Protein AF-A0A9D9JXS8-F1 (afdb_monomer)

Secondary structure (DSSP, 8-state):
--HHHHHHHTT-HHHHHHHTT--TTTTHHHHHHHHHHHIIIIIIIHHHHHHHHGGGHHHHHHHHHHHTTTTS-HHHHHHHHHHHHHHHHHHHHHT---

Radius of gyration: 14.34 Å; Cα contacts (8 Å, |Δi|>4): 80; chains: 1; bounding box: 38×25×31 Å

pLDDT: mean 89.3, std 7.88, range [63.56, 97.25]

Mean predicted aligned error: 4.49 Å

Sequence (98 aa):
MTPLLYAFGRYDPALNAYYRGLTVGLPWTTLLGLIGWEFLFRGWILFGYARQLGPEALWLQSVPFVLVHIGKPELETFFTVIGGFGFGWLEWRTKSFV

Foldseek 3Di:
DDPVCCVVVVPPPQQCVVCVPVPPPPDPVVVVVVVVVLCVLQNPQLVVCCVPPNPCSLQVSLVVQLVVCPPGDPSVSVVSSVCSNVLSVVCSVVVDSD

Solvent-accessible surface area (backbone atoms only — not comparable to full-atom values): 5460 Å² total; per-residue (Å²): 130,56,72,66,57,44,73,68,35,75,81,35,67,63,48,50,58,65,52,68,78,70,71,80,63,76,59,66,61,55,54,56,50,47,52,56,50,33,38,47,49,45,34,52,45,24,51,57,35,31,77,79,52,42,78,58,14,37,63,60,39,23,48,67,60,35,59,76,37,65,92,52,44,66,70,56,39,56,50,37,50,55,46,36,33,54,50,37,48,52,26,68,72,69,75,38,54,119

Structure (mmCIF, N/CA/C/O backbone):
data_AF-A0A9D9JXS8-F1
#
_entry.id   AF-A0A9D9JXS8-F1
#
loop_
_atom_site.group_PDB
_atom_site.id
_atom_site.type_symbol
_atom_site.label_atom_id
_atom_site.label_alt_id
_atom_site.label_comp_id
_atom_site.label_asym_id
_atom_site.label_entity_id
_atom_site.label_seq_id
_atom_site.pdbx_PDB_ins_code
_atom_site.Cartn_x
_atom_site.Cartn_y
_atom_site.Cartn_z
_atom_site.occupancy
_atom_site.B_iso_or_equiv
_atom_site.auth_seq_id
_atom_site.auth_comp_id
_atom_site.auth_asym_id
_atom_site.auth_atom_id
_atom_site.pdbx_PDB_model_num
ATOM 1 N N . MET A 1 1 ? 11.360 -3.760 -0.923 1.00 64.75 1 MET A N 1
ATOM 2 C CA . MET A 1 1 ? 10.594 -4.895 -1.486 1.00 64.75 1 MET A CA 1
ATOM 3 C C . MET A 1 1 ? 10.130 -5.795 -0.354 1.00 64.75 1 MET A C 1
ATOM 5 O O . MET A 1 1 ? 10.903 -6.001 0.573 1.00 64.75 1 MET A O 1
ATOM 9 N N . THR A 1 2 ? 8.897 -6.303 -0.403 1.00 77.19 2 THR A N 1
ATOM 10 C CA . THR A 1 2 ? 8.391 -7.266 0.593 1.00 77.19 2 THR A CA 1
ATOM 11 C C . THR A 1 2 ? 9.077 -8.634 0.431 1.00 77.19 2 THR A C 1
ATOM 13 O O . THR A 1 2 ? 9.506 -8.958 -0.680 1.00 77.19 2 THR A O 1
ATOM 16 N N . PRO A 1 3 ? 9.182 -9.464 1.490 1.00 78.81 3 PRO A N 1
ATOM 17 C CA . PRO A 1 3 ? 9.868 -10.760 1.414 1.00 78.81 3 PRO A CA 1
ATOM 18 C C . PRO A 1 3 ? 9.308 -11.705 0.343 1.00 78.81 3 PRO A C 1
ATOM 20 O O . PRO A 1 3 ? 10.076 -12.372 -0.345 1.00 78.81 3 PRO A O 1
ATOM 23 N N . LEU A 1 4 ? 7.982 -11.721 0.158 1.00 80.75 4 LEU A N 1
ATOM 24 C CA . LEU A 1 4 ? 7.329 -12.514 -0.887 1.00 80.75 4 LEU A CA 1
ATOM 25 C C . LEU A 1 4 ? 7.741 -12.028 -2.279 1.00 80.75 4 LEU A C 1
ATOM 27 O O . LEU A 1 4 ? 8.277 -12.801 -3.067 1.00 80.75 4 LEU A O 1
ATOM 31 N N . LEU A 1 5 ? 7.587 -10.732 -2.561 1.00 84.06 5 LEU A N 1
ATOM 32 C CA . LEU A 1 5 ? 7.958 -10.183 -3.863 1.00 84.06 5 LEU A CA 1
ATOM 33 C C . LEU A 1 5 ? 9.457 -10.354 -4.151 1.00 84.06 5 LEU A C 1
ATOM 35 O O . LEU A 1 5 ? 9.837 -10.565 -5.294 1.00 84.06 5 LEU A O 1
ATOM 39 N N . TYR A 1 6 ? 10.314 -10.319 -3.129 1.00 85.25 6 TYR A N 1
ATOM 40 C CA . TYR A 1 6 ? 11.734 -10.624 -3.287 1.00 85.25 6 TYR A CA 1
ATOM 41 C C . TYR A 1 6 ? 11.979 -12.099 -3.645 1.00 85.25 6 TYR A C 1
ATOM 43 O O . TYR A 1 6 ? 12.715 -12.391 -4.588 1.00 85.25 6 TYR A O 1
ATOM 51 N N . ALA A 1 7 ? 11.346 -13.035 -2.930 1.00 87.12 7 ALA A N 1
ATOM 52 C CA . ALA A 1 7 ? 11.520 -14.468 -3.161 1.00 87.12 7 ALA A CA 1
ATOM 53 C C . ALA A 1 7 ? 11.091 -14.892 -4.576 1.00 87.12 7 ALA A C 1
ATOM 55 O O . ALA A 1 7 ? 11.802 -15.665 -5.223 1.00 87.12 7 ALA A O 1
ATOM 56 N N . PHE A 1 8 ? 9.966 -14.357 -5.058 1.00 84.44 8 PHE A N 1
ATOM 57 C CA . PHE A 1 8 ? 9.418 -14.669 -6.381 1.00 84.44 8 PHE A CA 1
ATOM 58 C C . PHE A 1 8 ? 9.989 -13.781 -7.495 1.00 84.44 8 PHE A C 1
ATOM 60 O O . PHE A 1 8 ? 10.186 -14.246 -8.612 1.00 84.44 8 PHE A O 1
ATOM 67 N N . GLY A 1 9 ? 10.299 -12.519 -7.197 1.00 84.94 9 GLY A N 1
ATOM 68 C CA . GLY A 1 9 ? 10.726 -11.531 -8.186 1.00 84.94 9 GLY A CA 1
ATOM 69 C C . GLY A 1 9 ? 12.226 -11.481 -8.453 1.00 84.94 9 GLY A C 1
ATOM 70 O O . GLY A 1 9 ? 12.631 -10.932 -9.471 1.00 84.94 9 GLY A O 1
ATOM 71 N N . ARG A 1 10 ? 13.075 -12.097 -7.617 1.00 83.88 10 ARG A N 1
ATOM 72 C CA . ARG A 1 10 ? 14.536 -12.108 -7.849 1.00 83.88 10 ARG A CA 1
ATOM 73 C C . ARG A 1 10 ? 14.949 -12.703 -9.200 1.00 83.88 10 ARG A C 1
ATOM 75 O O . ARG A 1 10 ? 16.021 -12.373 -9.700 1.00 83.88 10 ARG A O 1
ATOM 82 N N . TYR A 1 11 ? 14.112 -13.554 -9.790 1.00 86.25 11 TYR A N 1
ATOM 83 C CA . TYR A 1 11 ? 14.347 -14.166 -11.100 1.00 86.25 11 TYR A CA 1
ATOM 84 C C . TYR A 1 11 ? 13.613 -13.465 -12.247 1.00 86.25 11 TYR A C 1
ATOM 86 O O . TYR A 1 11 ? 13.813 -13.838 -13.398 1.00 86.25 11 TYR A O 1
ATOM 94 N N . ASP A 1 12 ? 12.787 -12.461 -11.956 1.00 89.50 12 ASP A N 1
ATOM 95 C CA . ASP A 1 12 ? 11.997 -11.747 -12.953 1.00 89.50 12 ASP A CA 1
ATOM 96 C C . ASP A 1 12 ? 12.837 -10.616 -13.586 1.00 89.50 12 ASP A C 1
ATOM 98 O O . ASP A 1 12 ? 13.268 -9.689 -12.886 1.00 89.50 12 ASP A O 1
ATOM 102 N N . PRO A 1 13 ? 13.123 -10.663 -14.902 1.00 90.06 13 PRO A N 1
ATOM 103 C CA . PRO A 1 13 ? 13.947 -9.647 -15.553 1.00 90.06 13 PRO A CA 1
ATOM 104 C C . PRO A 1 13 ? 13.301 -8.257 -15.573 1.00 90.06 13 PRO A C 1
ATOM 106 O O . PRO A 1 13 ? 14.019 -7.262 -15.461 1.00 90.06 13 PRO A O 1
ATOM 109 N N . ALA A 1 14 ? 11.973 -8.172 -15.694 1.00 90.25 14 ALA A N 1
ATOM 110 C CA . ALA A 1 14 ? 11.246 -6.906 -15.751 1.00 90.25 14 ALA A CA 1
ATOM 111 C C . ALA A 1 14 ? 11.257 -6.207 -14.385 1.00 90.25 14 ALA A C 1
ATOM 113 O O . ALA A 1 14 ? 11.525 -5.008 -14.296 1.00 90.25 14 ALA A O 1
ATOM 114 N N . LEU A 1 15 ? 11.057 -6.972 -13.312 1.00 89.25 15 LEU A N 1
ATOM 115 C CA . LEU A 1 15 ? 11.139 -6.497 -11.937 1.00 89.25 15 LEU A CA 1
ATOM 116 C C . LEU A 1 15 ? 12.547 -6.023 -11.573 1.00 89.25 15 LEU A C 1
ATOM 118 O O . LEU A 1 15 ? 12.727 -4.917 -11.059 1.00 89.25 15 LEU A O 1
ATOM 122 N N . ASN A 1 16 ? 13.559 -6.815 -11.918 1.00 88.12 16 ASN A N 1
ATOM 123 C CA . ASN A 1 16 ? 14.951 -6.432 -11.711 1.00 88.12 16 ASN A CA 1
ATOM 124 C C . ASN A 1 16 ? 15.339 -5.182 -12.516 1.00 88.12 16 ASN A C 1
ATOM 126 O O . ASN A 1 16 ? 16.092 -4.345 -12.019 1.00 88.12 16 ASN A O 1
ATOM 130 N N . ALA A 1 17 ? 14.843 -5.034 -13.749 1.00 89.75 17 ALA A N 1
ATOM 131 C CA . ALA A 1 17 ? 15.079 -3.843 -14.562 1.00 89.75 17 ALA A CA 1
ATOM 132 C C . ALA A 1 17 ? 14.413 -2.595 -13.961 1.00 89.75 17 ALA A C 1
ATOM 134 O O . ALA A 1 17 ? 15.066 -1.557 -13.865 1.00 89.75 17 ALA A O 1
ATOM 135 N N . TYR A 1 18 ? 13.163 -2.715 -13.496 1.00 88.38 18 TYR A N 1
ATOM 136 C CA . TYR A 1 18 ? 12.407 -1.623 -12.876 1.00 88.38 18 TYR A CA 1
ATOM 137 C C . TYR A 1 18 ? 13.105 -1.073 -11.622 1.00 88.38 18 TYR A C 1
ATOM 139 O O . TYR A 1 18 ? 13.272 0.136 -11.476 1.00 88.38 18 TYR A O 1
ATOM 147 N N . TYR A 1 19 ? 13.583 -1.954 -10.737 1.00 84.56 19 TYR A N 1
ATOM 148 C CA . TYR A 1 19 ? 14.192 -1.540 -9.468 1.00 84.56 19 TYR A CA 1
ATOM 149 C C . TYR A 1 19 ? 15.662 -1.132 -9.540 1.00 84.56 19 TYR A C 1
ATOM 151 O O . TYR A 1 19 ? 16.150 -0.483 -8.613 1.00 84.56 19 TYR A O 1
ATOM 159 N N . ARG A 1 20 ? 16.380 -1.463 -10.621 1.00 84.31 20 ARG A N 1
ATOM 160 C CA . ARG A 1 20 ? 17.829 -1.214 -10.741 1.00 84.31 20 ARG A CA 1
ATOM 161 C C . ARG A 1 20 ? 18.215 0.255 -10.533 1.00 84.31 20 ARG A C 1
ATOM 163 O O . ARG A 1 20 ? 19.279 0.525 -9.988 1.00 84.31 20 ARG A O 1
ATOM 170 N N . GLY A 1 21 ? 17.363 1.187 -10.965 1.00 76.62 21 GLY A N 1
ATOM 171 C CA . GLY A 1 21 ? 17.595 2.633 -10.866 1.00 76.62 21 GLY A CA 1
ATOM 172 C C . GLY A 1 21 ? 16.980 3.313 -9.637 1.00 76.62 21 GLY A C 1
ATOM 173 O O . GLY A 1 21 ? 17.188 4.506 -9.445 1.00 76.62 21 GLY A O 1
ATOM 174 N N . LEU A 1 22 ? 16.225 2.585 -8.806 1.00 76.44 22 LEU A N 1
ATOM 175 C CA . LEU A 1 22 ? 15.420 3.146 -7.709 1.00 76.44 22 LEU A CA 1
ATOM 176 C C . LEU A 1 22 ? 16.128 3.113 -6.339 1.00 76.44 22 LEU A C 1
ATOM 178 O O . LEU A 1 22 ? 15.487 3.242 -5.300 1.00 76.44 22 LEU A O 1
ATOM 182 N N . THR A 1 23 ? 17.449 2.933 -6.309 1.00 68.38 23 THR A N 1
ATOM 183 C CA . THR A 1 23 ? 18.240 2.780 -5.071 1.00 68.38 23 THR A CA 1
ATOM 184 C C . THR A 1 23 ? 18.840 4.086 -4.538 1.00 68.38 23 THR A C 1
ATOM 186 O O . THR A 1 23 ? 19.511 4.083 -3.506 1.00 68.38 23 THR A O 1
ATOM 189 N N . VAL A 1 24 ? 18.607 5.218 -5.207 1.00 63.56 24 VAL A N 1
ATOM 190 C CA . VAL A 1 24 ? 19.232 6.504 -4.865 1.00 63.56 24 VAL A CA 1
ATOM 191 C C . VAL A 1 24 ? 18.424 7.234 -3.780 1.00 63.56 24 VAL A C 1
ATOM 193 O O . VAL A 1 24 ? 17.255 7.545 -3.984 1.00 63.56 24 VAL A O 1
ATOM 196 N N . GLY A 1 25 ? 19.051 7.539 -2.633 1.00 64.69 25 GLY A N 1
ATOM 197 C CA . GLY A 1 25 ? 18.457 8.344 -1.545 1.00 64.69 25 GLY A CA 1
ATOM 198 C C . GLY A 1 25 ? 18.071 7.592 -0.260 1.00 64.69 25 GLY A C 1
ATOM 199 O O . GLY A 1 25 ? 17.464 8.179 0.636 1.00 64.69 25 GLY A O 1
ATOM 200 N N . LEU A 1 26 ? 18.426 6.314 -0.129 1.00 70.50 26 LEU A N 1
ATOM 201 C CA . LEU A 1 26 ? 18.177 5.541 1.092 1.00 70.50 26 LEU A CA 1
ATOM 202 C C . LEU A 1 26 ? 19.118 5.993 2.219 1.00 70.50 26 LEU A C 1
ATOM 204 O O . LEU A 1 26 ? 20.315 6.112 1.949 1.00 70.50 26 LEU A O 1
ATOM 208 N N . PRO A 1 27 ? 18.645 6.197 3.471 1.00 72.62 27 PRO A N 1
ATOM 209 C CA . PRO A 1 27 ? 17.350 5.784 4.056 1.00 72.62 27 PRO A CA 1
ATOM 210 C C . PRO A 1 27 ? 16.274 6.875 4.272 1.00 72.62 27 PRO A C 1
ATOM 212 O O . PRO A 1 27 ? 15.098 6.541 4.415 1.00 72.62 27 PRO A O 1
ATOM 215 N N . TRP A 1 28 ? 16.633 8.161 4.344 1.00 73.31 28 TRP A N 1
ATOM 216 C CA . TRP A 1 28 ? 15.778 9.192 4.971 1.00 73.31 28 TRP A CA 1
ATOM 217 C C . TRP A 1 28 ? 14.518 9.509 4.161 1.00 73.31 28 TRP A C 1
ATOM 219 O O . TRP A 1 28 ? 13.427 9.597 4.717 1.00 73.31 28 TRP A O 1
ATOM 229 N N . THR A 1 29 ? 14.648 9.642 2.840 1.00 76.12 29 THR A N 1
ATOM 230 C CA . THR A 1 29 ? 13.518 9.984 1.962 1.00 76.12 29 THR A CA 1
ATOM 231 C C . THR A 1 29 ? 12.556 8.813 1.798 1.00 76.12 29 THR A C 1
ATOM 233 O O . THR A 1 29 ? 11.345 9.007 1.752 1.00 76.12 29 THR A O 1
ATOM 236 N N . THR A 1 30 ? 13.078 7.584 1.772 1.00 79.06 30 THR A N 1
ATOM 237 C CA . THR A 1 30 ? 12.257 6.376 1.632 1.00 79.06 30 THR A CA 1
ATOM 238 C C . THR A 1 30 ? 11.490 6.066 2.912 1.00 79.06 30 THR A C 1
ATOM 240 O O . THR A 1 30 ? 10.298 5.791 2.840 1.00 79.06 30 THR A O 1
ATOM 243 N N . LEU A 1 31 ? 12.131 6.143 4.084 1.00 81.69 31 LEU A N 1
ATOM 244 C CA . LEU A 1 31 ? 11.456 5.876 5.359 1.00 81.69 31 LEU A CA 1
ATOM 245 C C . LEU A 1 31 ? 10.362 6.907 5.652 1.00 81.69 31 LEU A C 1
ATOM 247 O O . LEU A 1 31 ? 9.248 6.527 6.003 1.00 81.69 31 LEU A O 1
ATOM 251 N N . LEU A 1 32 ? 10.645 8.198 5.451 1.00 84.31 32 LEU A N 1
ATOM 252 C CA . LEU A 1 32 ? 9.638 9.249 5.627 1.00 84.31 32 LEU A CA 1
ATOM 253 C C . LEU A 1 32 ? 8.488 9.102 4.622 1.00 84.31 32 LEU A C 1
ATOM 255 O O . LEU A 1 32 ? 7.324 9.241 4.997 1.00 84.31 32 LEU A O 1
ATOM 259 N N . GLY A 1 33 ? 8.806 8.757 3.370 1.00 87.19 33 GLY A N 1
ATOM 260 C CA . GLY A 1 33 ? 7.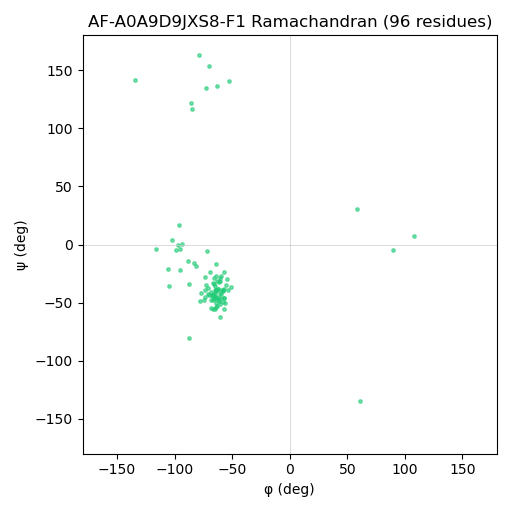805 8.445 2.354 1.00 87.19 33 GLY A CA 1
ATOM 261 C C . GLY A 1 33 ? 6.913 7.266 2.752 1.00 87.19 33 GLY A C 1
ATOM 262 O O . GLY A 1 33 ? 5.697 7.353 2.607 1.00 87.19 33 GLY A O 1
ATOM 263 N N . LEU A 1 34 ? 7.493 6.201 3.317 1.00 88.06 34 LEU A N 1
ATOM 264 C CA . LEU A 1 34 ? 6.749 5.028 3.784 1.00 88.06 34 LEU A CA 1
ATOM 265 C C . LEU A 1 34 ? 5.808 5.354 4.945 1.00 88.06 34 LEU A C 1
ATOM 267 O O . LEU A 1 34 ? 4.687 4.866 4.945 1.00 88.06 34 LEU A O 1
ATOM 271 N N . ILE A 1 35 ? 6.200 6.211 5.892 1.00 91.81 35 ILE A N 1
ATOM 272 C CA . ILE A 1 35 ? 5.295 6.618 6.982 1.00 91.81 35 ILE A CA 1
ATOM 273 C C . ILE A 1 35 ? 4.060 7.328 6.418 1.00 91.81 35 ILE A C 1
ATOM 275 O O . ILE A 1 35 ? 2.937 6.992 6.787 1.00 91.81 35 ILE A O 1
ATOM 279 N N . GLY A 1 36 ? 4.252 8.287 5.505 1.00 93.12 36 GLY A N 1
ATOM 280 C CA . GLY A 1 36 ? 3.133 8.977 4.855 1.00 93.12 36 GLY A CA 1
ATOM 281 C C . GLY A 1 36 ? 2.261 8.025 4.032 1.00 93.12 36 GLY A C 1
ATOM 282 O O . GLY A 1 36 ? 1.035 8.128 4.044 1.00 93.12 36 GLY A O 1
ATOM 283 N N . TRP A 1 37 ? 2.893 7.064 3.361 1.00 93.0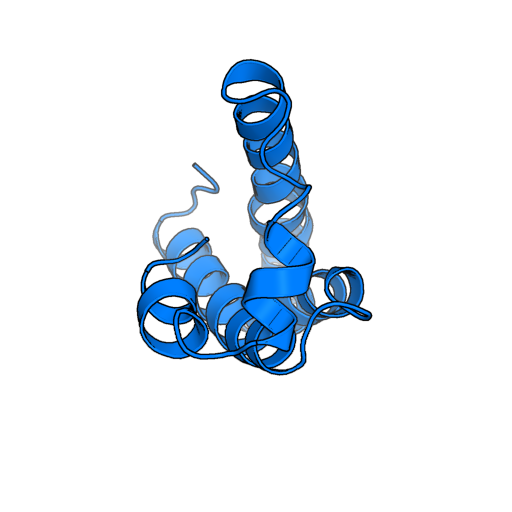6 37 TRP A N 1
ATOM 284 C CA . TRP A 1 37 ? 2.228 6.032 2.576 1.00 93.06 37 TRP A CA 1
ATOM 285 C C . TRP A 1 37 ? 1.359 5.100 3.431 1.00 93.06 37 TRP A C 1
ATOM 287 O O . TRP A 1 37 ? 0.177 4.908 3.139 1.00 93.06 37 TRP A O 1
ATOM 297 N N . GLU A 1 38 ? 1.912 4.552 4.513 1.00 94.81 38 GLU A N 1
ATOM 298 C CA . GLU A 1 38 ? 1.171 3.709 5.453 1.00 94.81 38 GLU A CA 1
ATOM 299 C C . GLU A 1 38 ? 0.073 4.511 6.160 1.00 94.81 38 GLU A C 1
ATOM 301 O O . GLU A 1 38 ? -1.069 4.057 6.222 1.00 94.81 38 GLU A O 1
ATOM 306 N N . PHE A 1 39 ? 0.350 5.747 6.586 1.00 95.56 39 PHE A N 1
ATOM 307 C CA . PHE A 1 39 ? -0.673 6.620 7.161 1.00 95.56 39 PHE A CA 1
ATOM 308 C C . PHE A 1 39 ? -1.851 6.835 6.208 1.00 95.56 39 PHE A C 1
ATOM 310 O O . PHE A 1 39 ? -2.996 6.724 6.636 1.00 95.56 39 PHE A O 1
ATOM 317 N N . LEU A 1 40 ? -1.607 7.116 4.926 1.00 96.69 40 LEU A N 1
ATOM 318 C CA . LEU A 1 40 ? -2.680 7.369 3.966 1.00 96.69 40 LEU A CA 1
ATOM 319 C C . LEU A 1 40 ? -3.554 6.126 3.750 1.00 96.69 40 LEU A C 1
ATOM 321 O O . LEU A 1 40 ? -4.770 6.192 3.924 1.00 96.69 40 LEU A O 1
ATOM 325 N N . PHE A 1 41 ? -2.948 4.997 3.381 1.00 96.25 41 PHE A N 1
ATOM 326 C CA . PHE A 1 41 ? -3.698 3.793 3.013 1.00 96.25 41 PHE A CA 1
ATOM 327 C C . PHE A 1 41 ? -4.221 3.034 4.243 1.00 96.25 41 PHE A C 1
ATOM 329 O O . PHE A 1 41 ? -5.404 2.706 4.323 1.00 96.25 41 PHE A O 1
ATOM 336 N N . ARG A 1 42 ? -3.359 2.786 5.234 1.00 95.31 42 ARG A N 1
ATOM 337 C CA . ARG A 1 42 ? -3.638 1.900 6.379 1.00 95.3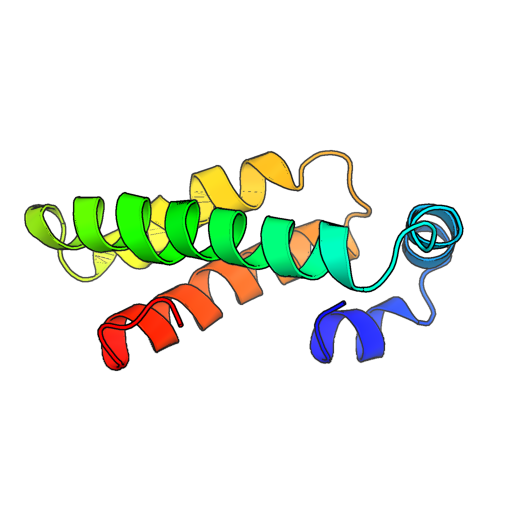1 42 ARG A CA 1
ATOM 338 C C . ARG A 1 42 ? -4.150 2.658 7.597 1.00 95.31 42 ARG A C 1
ATOM 340 O O . ARG A 1 42 ? -4.841 2.085 8.432 1.00 95.31 42 ARG A O 1
ATOM 347 N N . GLY A 1 43 ? -3.865 3.953 7.678 1.00 95.75 43 GLY A N 1
ATOM 348 C CA . GLY A 1 43 ? -4.468 4.852 8.653 1.00 95.75 43 GLY A CA 1
ATOM 349 C C . GLY A 1 43 ? -5.780 5.440 8.135 1.00 95.75 43 GLY A C 1
ATOM 350 O O . GLY A 1 43 ? -6.875 5.003 8.486 1.00 95.75 43 GLY A O 1
ATOM 351 N N . TRP A 1 44 ? -5.668 6.464 7.298 1.00 96.94 44 TRP A N 1
ATOM 352 C CA . TRP A 1 44 ? -6.769 7.338 6.919 1.00 96.94 44 TRP A CA 1
ATOM 353 C C . TRP A 1 44 ? -7.852 6.629 6.100 1.00 96.94 44 TRP A C 1
ATOM 355 O O . TRP A 1 44 ? -9.021 6.654 6.486 1.00 96.94 44 TRP A O 1
ATOM 365 N N . ILE A 1 45 ? -7.486 5.992 4.982 1.00 97.06 45 ILE A N 1
ATOM 366 C CA . ILE A 1 45 ? -8.452 5.342 4.084 1.00 97.06 45 ILE A CA 1
ATOM 367 C C . ILE A 1 45 ? -9.069 4.123 4.774 1.00 97.06 45 ILE A C 1
ATOM 369 O O . ILE A 1 45 ? -10.292 4.058 4.909 1.00 97.06 45 ILE A O 1
ATOM 373 N N . LEU A 1 46 ? -8.242 3.191 5.262 1.00 97.06 46 LEU A N 1
ATOM 374 C CA . LEU A 1 46 ? -8.722 1.967 5.903 1.00 97.06 46 LEU A CA 1
ATOM 375 C C . LEU A 1 46 ? -9.646 2.254 7.092 1.00 97.06 46 LEU A C 1
ATOM 377 O O . LEU A 1 46 ? -10.777 1.766 7.109 1.00 97.06 46 LEU A O 1
ATOM 381 N N . PHE A 1 47 ? -9.213 3.041 8.084 1.00 97.12 47 PHE A N 1
ATOM 382 C CA . PHE A 1 47 ? -10.055 3.293 9.257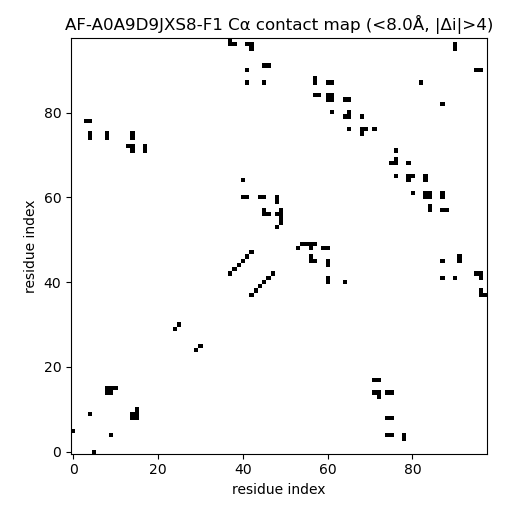 1.00 97.12 47 PHE A CA 1
ATOM 383 C C . PHE A 1 47 ? -11.218 4.240 8.951 1.00 97.12 47 PHE A C 1
ATOM 385 O O . PHE A 1 47 ? -12.278 4.103 9.564 1.00 97.12 47 PHE A O 1
ATOM 392 N N . GLY A 1 48 ? -11.075 5.141 7.974 1.00 96.38 48 GLY A N 1
ATOM 393 C CA . GLY A 1 48 ? -12.184 5.935 7.449 1.00 96.38 48 GLY A CA 1
ATOM 394 C C . GLY A 1 48 ? -13.305 5.050 6.899 1.00 96.38 48 GLY A C 1
ATOM 395 O O . GLY A 1 48 ? -14.462 5.198 7.297 1.00 96.38 48 GLY A O 1
ATOM 396 N N . TYR A 1 49 ? -12.959 4.072 6.060 1.00 97.25 49 TYR A N 1
ATOM 397 C CA . TYR A 1 49 ? -13.908 3.098 5.519 1.00 97.25 49 TYR A CA 1
ATOM 398 C C . TYR A 1 49 ? -14.436 2.149 6.593 1.00 97.25 49 TYR A C 1
ATOM 400 O O . TYR A 1 49 ? -15.637 1.894 6.640 1.00 97.25 49 TYR A O 1
ATOM 408 N N . ALA A 1 50 ? -13.584 1.677 7.506 1.00 96.31 50 ALA A N 1
ATOM 409 C CA . ALA A 1 50 ? -13.979 0.724 8.543 1.00 96.31 50 ALA A CA 1
ATOM 410 C C . ALA A 1 50 ? -15.081 1.270 9.464 1.00 96.31 50 ALA A C 1
ATOM 412 O O . ALA A 1 50 ? -15.899 0.497 9.959 1.00 96.31 50 ALA A O 1
ATOM 413 N N . ARG A 1 51 ? -15.145 2.595 9.664 1.00 95.50 51 ARG A N 1
ATOM 414 C CA . ARG A 1 51 ? -16.212 3.250 10.443 1.00 95.50 51 ARG A CA 1
ATOM 415 C C . ARG A 1 51 ? -17.595 3.142 9.803 1.00 95.50 51 ARG A C 1
ATOM 417 O O . ARG A 1 51 ? -18.580 3.189 10.530 1.00 95.50 51 ARG A O 1
ATOM 424 N N . GLN A 1 52 ? -17.669 3.052 8.477 1.00 96.81 52 GLN A N 1
ATOM 425 C CA . GLN A 1 52 ? -18.935 3.019 7.736 1.00 96.81 52 GLN A CA 1
ATOM 426 C C . GLN A 1 52 ? -19.275 1.615 7.230 1.00 96.81 52 GLN A C 1
ATOM 428 O O . GLN A 1 52 ? -20.440 1.238 7.197 1.00 96.81 52 GLN A O 1
ATOM 433 N N . LEU A 1 53 ? -18.256 0.847 6.844 1.00 96.50 53 LEU A N 1
ATOM 434 C CA . LEU A 1 53 ? -18.394 -0.403 6.093 1.00 96.50 53 LEU A CA 1
ATOM 435 C C . LEU A 1 53 ? -17.898 -1.627 6.872 1.00 96.50 53 LEU A C 1
ATOM 437 O O . LEU A 1 53 ? -18.016 -2.756 6.401 1.00 96.50 53 LEU A O 1
ATOM 441 N N . GLY A 1 54 ? -17.335 -1.430 8.068 1.00 93.81 54 GLY A N 1
ATOM 442 C CA . GLY A 1 54 ? -16.827 -2.526 8.883 1.00 93.81 54 GLY A CA 1
ATOM 443 C C . GLY A 1 54 ? -15.708 -3.305 8.170 1.00 93.81 54 GLY A C 1
ATOM 444 O O . GLY A 1 54 ? -14.801 -2.681 7.616 1.00 93.81 54 GLY A O 1
ATOM 445 N N . PRO A 1 55 ? -15.728 -4.652 8.191 1.00 94.00 55 PRO A N 1
ATOM 446 C CA . PRO A 1 55 ? -14.693 -5.484 7.569 1.00 94.00 55 PRO A CA 1
ATOM 447 C C . PRO A 1 55 ? -14.527 -5.288 6.054 1.00 94.00 55 PRO A C 1
ATOM 449 O O . PRO A 1 55 ? -13.419 -5.453 5.545 1.00 94.00 55 PRO A O 1
ATOM 452 N N . GLU A 1 56 ? -15.580 -4.876 5.339 1.00 95.38 56 GLU A N 1
ATOM 453 C CA . GLU A 1 56 ? -15.532 -4.658 3.882 1.00 95.38 56 GLU A CA 1
ATOM 454 C C . GLU A 1 56 ? -14.576 -3.525 3.475 1.00 95.38 56 GLU A C 1
ATOM 456 O O . GLU A 1 56 ? -14.119 -3.445 2.332 1.00 95.38 56 GLU A O 1
ATOM 461 N N . ALA A 1 57 ? -14.193 -2.681 4.437 1.00 95.94 57 ALA A N 1
ATOM 462 C CA . ALA A 1 57 ? -13.158 -1.673 4.265 1.00 95.94 57 ALA A CA 1
ATOM 463 C C . ALA A 1 57 ? -11.825 -2.253 3.768 1.00 95.94 57 ALA A C 1
ATOM 465 O O . ALA A 1 57 ? -11.111 -1.562 3.049 1.00 95.94 57 ALA A O 1
ATOM 466 N N . LEU A 1 58 ? -11.498 -3.507 4.102 1.00 95.62 58 LEU A N 1
ATOM 467 C CA . LEU A 1 58 ? -10.254 -4.159 3.678 1.00 95.62 58 LEU A CA 1
ATOM 468 C C . LEU A 1 58 ? -10.158 -4.285 2.155 1.00 95.62 58 LEU A C 1
ATOM 470 O O . LEU A 1 58 ? -9.130 -3.956 1.556 1.00 95.62 58 LEU A O 1
ATOM 474 N N . TRP A 1 59 ? -11.249 -4.711 1.518 1.00 93.94 59 TRP A N 1
ATOM 475 C CA . TRP A 1 59 ? -11.327 -4.829 0.065 1.00 93.94 59 TRP A CA 1
ATOM 476 C C . TRP A 1 59 ? -11.284 -3.457 -0.596 1.00 93.94 59 TRP A C 1
ATOM 478 O O . TRP A 1 59 ? -10.527 -3.244 -1.541 1.00 93.94 59 TRP A O 1
ATOM 488 N N . LEU A 1 60 ? -12.044 -2.503 -0.056 1.00 95.06 60 LEU A N 1
ATOM 489 C CA . LEU A 1 60 ? -12.167 -1.173 -0.643 1.00 95.06 60 LEU A CA 1
ATOM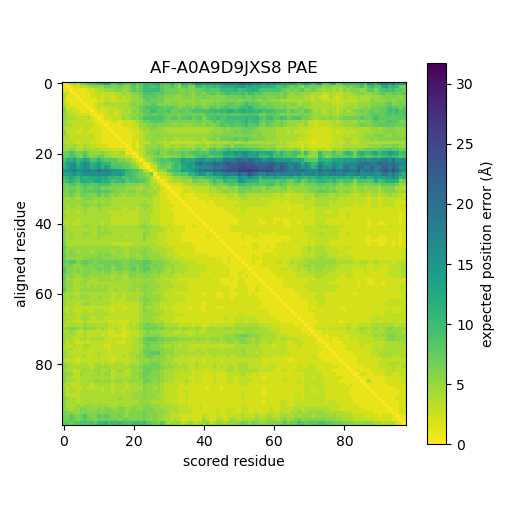 490 C C . LEU A 1 60 ? -10.903 -0.331 -0.508 1.00 95.06 60 LEU A C 1
ATOM 492 O O . LEU A 1 60 ? -10.561 0.362 -1.459 1.00 95.06 60 LEU A O 1
ATOM 496 N N . GLN A 1 61 ? -10.174 -0.411 0.609 1.00 95.81 61 GLN A N 1
ATOM 497 C CA . GLN A 1 61 ? -8.875 0.263 0.741 1.00 95.81 61 GLN A CA 1
ATOM 498 C C . GLN A 1 61 ? -7.838 -0.354 -0.216 1.00 95.81 61 GLN A C 1
ATOM 500 O O . GLN A 1 61 ? -6.981 0.344 -0.754 1.00 95.81 61 GLN A O 1
ATOM 505 N N . SER A 1 62 ? -7.931 -1.662 -0.479 1.00 94.88 62 SER A N 1
ATOM 506 C CA . SER A 1 62 ? -6.990 -2.342 -1.374 1.00 94.88 62 SER A CA 1
ATOM 507 C C . SER A 1 62 ? -7.083 -1.828 -2.814 1.00 94.88 62 SER A C 1
ATOM 509 O O . SER A 1 62 ? -6.081 -1.839 -3.522 1.00 94.88 62 SER A O 1
ATOM 511 N N . VAL A 1 63 ? -8.241 -1.314 -3.248 1.00 94.50 63 VAL A N 1
ATOM 512 C CA . VAL A 1 63 ? -8.431 -0.778 -4.607 1.00 94.50 63 VAL A CA 1
ATOM 513 C C . VAL A 1 63 ? -7.501 0.404 -4.911 1.00 94.50 63 VAL A C 1
ATOM 515 O O . VAL A 1 63 ? -6.657 0.255 -5.796 1.00 94.50 63 VAL A O 1
ATOM 518 N N . PRO A 1 64 ? -7.569 1.559 -4.215 1.00 94.44 64 PRO A N 1
ATOM 519 C CA . PRO A 1 64 ? -6.667 2.673 -4.489 1.00 94.44 64 PRO A CA 1
ATOM 520 C C . PRO A 1 64 ? -5.196 2.291 -4.274 1.00 94.44 64 PRO A C 1
ATOM 522 O O . PRO A 1 64 ? -4.343 2.771 -5.016 1.00 94.44 64 PRO A O 1
ATOM 525 N N . PHE A 1 65 ? -4.895 1.385 -3.335 1.00 94.69 65 PHE A N 1
ATOM 526 C CA . PHE A 1 65 ? -3.538 0.871 -3.129 1.00 94.69 65 PHE A CA 1
ATOM 527 C C . PHE A 1 65 ? -3.006 0.083 -4.338 1.00 94.69 65 PHE A C 1
ATOM 529 O O . PHE A 1 65 ? -1.844 0.228 -4.713 1.00 94.69 65 PHE A O 1
ATOM 536 N N . VAL A 1 66 ? -3.841 -0.724 -4.992 1.00 93.62 66 VAL A N 1
ATOM 537 C CA . VAL A 1 66 ? -3.460 -1.451 -6.212 1.00 93.62 66 VAL A CA 1
ATOM 538 C C . VAL A 1 66 ? -3.364 -0.506 -7.409 1.00 93.62 66 VAL A C 1
ATOM 540 O O . VAL A 1 66 ? -2.428 -0.625 -8.198 1.00 93.62 66 VAL A O 1
ATOM 543 N N . LEU A 1 67 ? -4.268 0.475 -7.524 1.00 94.62 67 LEU A N 1
ATOM 544 C CA . LEU A 1 67 ? -4.271 1.439 -8.631 1.00 94.62 67 LEU A CA 1
ATOM 545 C C . LEU A 1 67 ? -2.954 2.220 -8.734 1.00 94.62 67 LEU A C 1
ATOM 547 O O . LEU A 1 67 ? -2.435 2.407 -9.831 1.00 94.62 67 LEU A O 1
ATOM 551 N N . VAL A 1 68 ? -2.362 2.618 -7.606 1.00 94.25 68 VAL A N 1
ATOM 552 C CA . VAL A 1 68 ? -1.064 3.325 -7.587 1.00 94.25 68 VAL A CA 1
ATOM 553 C C . VAL A 1 68 ? 0.138 2.432 -7.933 1.00 94.25 68 VAL A C 1
ATOM 555 O O . VAL A 1 68 ? 1.254 2.927 -8.062 1.00 94.25 68 VAL A O 1
ATOM 558 N N . HIS A 1 69 ? -0.073 1.124 -8.106 1.00 92.81 69 HIS A N 1
ATOM 559 C CA . HIS A 1 69 ? 0.928 0.177 -8.607 1.00 92.81 69 HIS A CA 1
ATOM 560 C C . HIS A 1 69 ? 0.719 -0.185 -10.086 1.00 92.81 69 HIS A C 1
ATOM 562 O O . HIS A 1 69 ? 1.449 -1.026 -10.613 1.00 92.81 69 HIS A O 1
ATOM 568 N N . ILE A 1 70 ? -0.248 0.430 -10.775 1.00 92.62 70 ILE A N 1
ATOM 569 C CA . ILE A 1 70 ? -0.396 0.274 -12.226 1.00 92.62 70 ILE A CA 1
ATOM 570 C C . ILE A 1 70 ? 0.845 0.842 -12.927 1.00 92.62 70 ILE A C 1
ATOM 572 O O . ILE A 1 70 ? 1.346 1.908 -12.577 1.00 92.62 70 ILE A O 1
ATOM 576 N N . GLY A 1 71 ? 1.348 0.112 -13.925 1.00 89.62 71 GLY A N 1
ATOM 577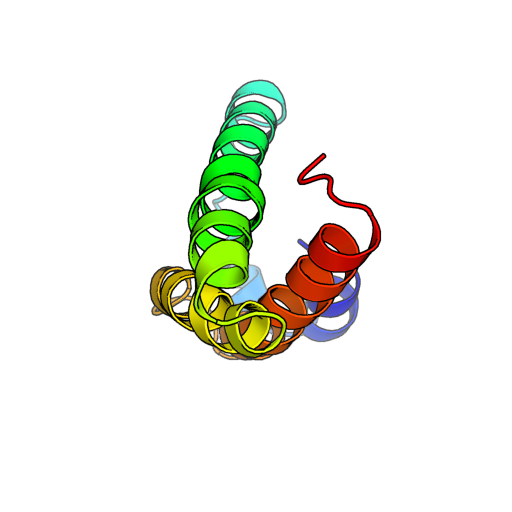 C CA . GLY A 1 71 ? 2.572 0.455 -14.656 1.00 89.62 71 GLY A CA 1
ATOM 578 C C . GLY A 1 71 ? 3.847 -0.126 -14.043 1.00 89.62 71 GLY A C 1
ATOM 579 O O . GLY A 1 71 ? 4.916 -0.018 -14.643 1.00 89.62 71 GLY A O 1
ATOM 580 N N . LYS A 1 72 ? 3.745 -0.779 -12.879 1.00 91.19 72 LYS A N 1
ATOM 581 C CA . LYS A 1 72 ? 4.800 -1.651 -12.364 1.00 91.19 72 LYS A CA 1
ATOM 582 C C . LYS A 1 72 ? 4.762 -3.021 -13.057 1.00 91.19 72 LYS A C 1
ATOM 584 O O . LYS A 1 72 ? 3.753 -3.363 -13.674 1.00 91.19 72 LYS A O 1
ATOM 589 N N . PRO A 1 73 ? 5.844 -3.813 -12.963 1.00 93.19 73 PRO A N 1
ATOM 590 C CA . PRO A 1 73 ? 5.866 -5.186 -13.457 1.00 93.19 73 PRO A CA 1
ATOM 591 C C . PRO A 1 73 ? 4.700 -6.010 -12.898 1.00 93.19 73 PRO A C 1
ATOM 593 O O . PRO A 1 73 ? 4.368 -5.889 -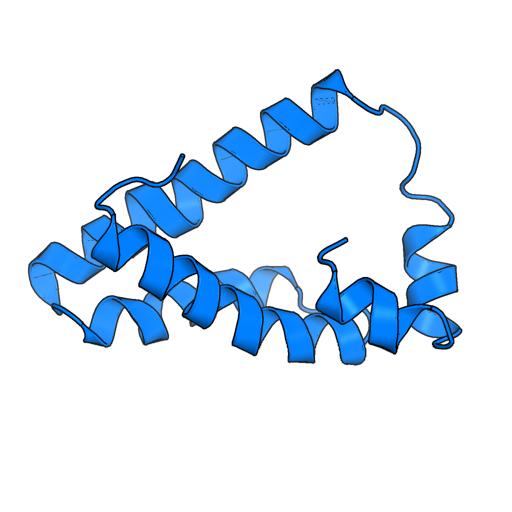11.719 1.00 93.19 73 PRO A O 1
ATOM 596 N N . GLU A 1 74 ? 4.111 -6.872 -13.730 1.00 90.50 74 GLU A N 1
ATOM 597 C CA . GLU A 1 74 ? 2.880 -7.616 -13.412 1.00 90.50 74 GLU A CA 1
ATOM 598 C C . GLU A 1 74 ? 2.979 -8.396 -12.100 1.00 90.50 74 GLU A C 1
ATOM 600 O O . GLU A 1 74 ? 2.041 -8.406 -11.301 1.00 90.50 74 GLU A O 1
ATOM 605 N N . LEU A 1 75 ? 4.147 -8.995 -11.845 1.00 90.00 75 LEU A N 1
ATOM 606 C CA . LEU A 1 75 ? 4.415 -9.734 -10.619 1.00 90.00 75 LEU A CA 1
ATOM 607 C C . LEU A 1 75 ? 4.257 -8.851 -9.375 1.00 90.00 75 LEU A C 1
ATOM 609 O O . LEU A 1 75 ? 3.706 -9.287 -8.366 1.00 90.00 75 LEU A O 1
ATOM 613 N N . GLU A 1 76 ? 4.699 -7.597 -9.442 1.00 89.88 76 GLU A N 1
ATOM 614 C CA . GLU A 1 76 ? 4.504 -6.660 -8.346 1.00 89.88 76 GLU A CA 1
ATOM 615 C C . GLU A 1 76 ? 3.043 -6.282 -8.179 1.00 89.88 76 GLU A C 1
ATOM 617 O O . GLU A 1 76 ? 2.541 -6.372 -7.065 1.00 89.88 76 GLU A O 1
ATOM 622 N N . THR A 1 77 ? 2.342 -5.926 -9.255 1.00 89.62 77 THR A N 1
ATOM 623 C CA . THR A 1 77 ? 0.916 -5.591 -9.170 1.00 89.62 77 THR A CA 1
ATOM 624 C C . THR A 1 77 ? 0.102 -6.757 -8.595 1.00 89.62 77 THR A C 1
ATOM 626 O O . THR A 1 77 ? -0.762 -6.540 -7.746 1.00 89.62 77 THR A O 1
ATOM 629 N N . PHE A 1 78 ? 0.424 -7.999 -8.970 1.00 89.75 78 PHE A N 1
ATOM 630 C CA . PHE A 1 78 ? -0.194 -9.204 -8.414 1.00 89.75 78 PHE A CA 1
ATOM 631 C C . PHE A 1 78 ? 0.033 -9.325 -6.899 1.00 89.75 78 PHE A C 1
ATOM 633 O O . PHE A 1 78 ? -0.920 -9.461 -6.128 1.00 89.75 78 PHE A O 1
ATOM 640 N N . PHE A 1 79 ? 1.285 -9.214 -6.442 1.00 90.06 79 PHE A N 1
ATOM 641 C CA . PHE A 1 79 ? 1.591 -9.262 -5.009 1.00 90.06 79 PHE A CA 1
ATOM 642 C C . PHE A 1 79 ? 1.096 -8.031 -4.244 1.00 90.06 79 PHE A C 1
ATOM 644 O O . PHE A 1 79 ? 0.847 -8.137 -3.045 1.00 90.06 79 PHE A O 1
ATOM 651 N N . THR A 1 80 ? 0.895 -6.889 -4.901 1.00 91.88 80 THR A N 1
ATOM 652 C CA . THR A 1 80 ? 0.276 -5.696 -4.314 1.00 91.88 80 THR A CA 1
ATOM 653 C C . THR A 1 80 ? -1.180 -5.948 -3.943 1.00 91.88 80 THR A C 1
ATOM 655 O O . THR A 1 80 ? -1.608 -5.466 -2.900 1.00 91.88 80 THR A O 1
ATOM 658 N N . VAL A 1 81 ? -1.941 -6.736 -4.709 1.00 90.75 81 VAL A N 1
ATOM 659 C CA . VAL A 1 81 ? -3.316 -7.107 -4.316 1.00 90.75 81 VAL A CA 1
ATOM 660 C C . VAL A 1 81 ? -3.298 -7.883 -2.997 1.00 90.75 81 VAL A C 1
ATOM 662 O O . VAL A 1 81 ? -4.008 -7.540 -2.051 1.00 90.75 81 VAL A O 1
ATOM 665 N N . ILE A 1 82 ? -2.428 -8.893 -2.911 1.00 90.69 82 ILE A N 1
ATOM 666 C CA . ILE A 1 82 ? -2.287 -9.746 -1.724 1.00 90.69 82 ILE A CA 1
ATOM 667 C C . ILE A 1 82 ? -1.764 -8.932 -0.536 1.00 90.69 82 ILE A C 1
ATOM 669 O O . ILE A 1 82 ? -2.283 -9.043 0.572 1.00 90.69 82 ILE A O 1
ATOM 673 N N . GLY A 1 83 ? -0.753 -8.094 -0.763 1.00 89.19 83 GLY A N 1
ATOM 674 C CA . GLY A 1 83 ? -0.165 -7.239 0.260 1.00 89.19 83 GLY A CA 1
ATOM 675 C C . GLY A 1 83 ? -1.135 -6.167 0.749 1.00 89.19 83 GLY A C 1
ATOM 676 O O . GLY A 1 83 ? -1.240 -5.954 1.950 1.00 89.19 83 GLY A O 1
ATOM 677 N N . GLY A 1 84 ? -1.880 -5.525 -0.150 1.00 91.12 84 GLY A N 1
ATOM 678 C CA . GLY A 1 84 ? -2.850 -4.483 0.189 1.00 91.12 84 GLY A CA 1
ATOM 679 C C . GLY A 1 84 ? -3.905 -4.979 1.170 1.00 91.12 84 GLY A C 1
ATOM 680 O O . GLY A 1 84 ? -4.147 -4.330 2.189 1.00 91.12 84 GLY A O 1
ATOM 681 N N . PHE A 1 85 ? -4.446 -6.171 0.907 1.00 93.81 85 PHE A N 1
ATOM 682 C CA . PHE A 1 85 ? -5.400 -6.811 1.804 1.00 93.81 85 PHE A CA 1
ATOM 683 C C . PHE A 1 85 ? -4.726 -7.376 3.059 1.00 93.81 85 PHE A C 1
ATOM 685 O O . PHE A 1 85 ? -5.201 -7.151 4.167 1.00 93.81 85 PHE A O 1
ATOM 692 N N . GLY A 1 86 ? -3.626 -8.118 2.897 1.00 93.75 86 GLY A N 1
ATOM 693 C CA . GLY A 1 86 ? -2.958 -8.827 3.989 1.00 93.75 86 GLY A CA 1
ATOM 694 C C . GLY A 1 86 ? -2.408 -7.895 5.065 1.00 93.75 86 GLY A C 1
ATOM 695 O O . GLY A 1 86 ? -2.648 -8.131 6.249 1.00 93.75 86 GLY A O 1
ATOM 696 N N . PHE A 1 87 ? -1.730 -6.816 4.658 1.00 92.06 87 PHE A N 1
ATOM 697 C CA . PHE A 1 87 ? -1.341 -5.752 5.580 1.00 92.06 87 PHE A CA 1
ATOM 698 C C . PHE A 1 87 ? -2.594 -5.095 6.154 1.00 92.06 87 PHE A C 1
ATOM 700 O O . PHE A 1 87 ? -2.783 -5.172 7.362 1.00 92.06 87 PHE A O 1
ATOM 707 N N . GLY A 1 88 ? -3.539 -4.634 5.318 1.00 94.19 88 GLY A N 1
ATOM 708 C CA . GLY A 1 88 ? -4.759 -3.977 5.810 1.00 94.19 88 GLY A CA 1
ATOM 709 C C . GLY A 1 88 ? -5.499 -4.778 6.887 1.00 94.19 88 GLY A C 1
ATOM 710 O O . GLY A 1 88 ? -6.021 -4.214 7.849 1.00 94.19 88 GLY A O 1
ATOM 711 N N . TRP A 1 89 ? -5.515 -6.107 6.769 1.00 95.62 89 TRP A N 1
ATOM 712 C CA . TRP A 1 89 ? -6.071 -6.999 7.780 1.00 95.62 89 TRP A CA 1
ATOM 713 C C . TRP A 1 89 ? -5.283 -6.958 9.093 1.00 95.62 89 TRP A C 1
ATOM 715 O O . TRP A 1 89 ? -5.898 -6.848 10.155 1.00 95.62 89 TRP A O 1
ATOM 725 N N . LEU A 1 90 ? -3.950 -7.014 9.037 1.00 94.69 90 LEU A N 1
ATOM 726 C CA . LEU A 1 90 ? -3.082 -6.864 10.205 1.00 94.69 90 LEU A CA 1
ATOM 727 C C . LEU A 1 90 ? -3.358 -5.535 10.915 1.00 94.69 90 LEU A C 1
ATOM 729 O O . LEU A 1 90 ? -3.648 -5.549 12.110 1.00 94.69 90 LEU A O 1
ATOM 733 N N . GLU A 1 91 ? -3.369 -4.417 10.189 1.00 94.69 91 GLU A N 1
ATOM 734 C CA . GLU A 1 91 ? -3.640 -3.098 10.775 1.00 94.69 91 GLU A CA 1
ATOM 735 C C . GLU A 1 91 ? -5.058 -2.997 11.344 1.00 94.69 91 GLU A C 1
ATOM 737 O O . GLU A 1 91 ? -5.281 -2.474 12.439 1.00 94.69 91 GLU A O 1
ATOM 742 N N . TRP A 1 92 ? -6.048 -3.576 10.662 1.00 95.00 92 TRP A N 1
ATOM 743 C CA . TRP A 1 92 ? -7.409 -3.639 11.185 1.00 95.00 92 TRP A CA 1
ATOM 744 C C . TRP A 1 92 ? -7.510 -4.469 12.474 1.00 95.00 92 TRP A C 1
ATOM 746 O O . TRP A 1 92 ? -8.352 -4.163 13.328 1.00 95.00 92 TRP A O 1
ATOM 756 N N . ARG A 1 93 ? -6.671 -5.498 12.646 1.00 95.31 93 ARG A N 1
ATOM 757 C CA . ARG A 1 93 ? -6.601 -6.322 13.864 1.00 95.31 93 ARG A CA 1
ATOM 758 C C . ARG A 1 93 ? -5.854 -5.621 14.996 1.00 95.31 93 ARG A C 1
ATOM 760 O O . ARG A 1 93 ? -6.325 -5.684 16.129 1.00 95.31 93 ARG A O 1
ATOM 767 N N . THR A 1 94 ? -4.741 -4.953 14.703 1.00 95.81 94 THR A N 1
ATOM 768 C CA . THR A 1 94 ? -3.914 -4.246 15.698 1.00 95.81 94 THR A CA 1
ATOM 769 C C . THR A 1 94 ? -4.460 -2.868 16.058 1.00 95.81 94 THR A C 1
ATOM 771 O O . THR A 1 94 ? -4.103 -2.334 17.104 1.00 95.81 94 THR A O 1
ATOM 774 N N . LYS A 1 95 ? -5.337 -2.298 15.220 1.00 94.06 95 LYS A N 1
ATOM 775 C CA . LYS A 1 95 ? -5.810 -0.906 15.312 1.00 94.06 95 LYS A CA 1
ATOM 776 C C . LYS A 1 95 ? -4.663 0.112 15.229 1.00 94.06 95 LYS A C 1
ATOM 778 O O . LYS A 1 95 ? -4.761 1.195 15.799 1.00 94.06 95 LYS A O 1
ATOM 783 N N . SER A 1 96 ? -3.601 -0.236 14.502 1.00 92.25 96 SER A N 1
ATOM 784 C CA . SER A 1 96 ? -2.414 0.594 14.282 1.00 92.25 96 SER A CA 1
ATOM 785 C C . SER A 1 96 ? -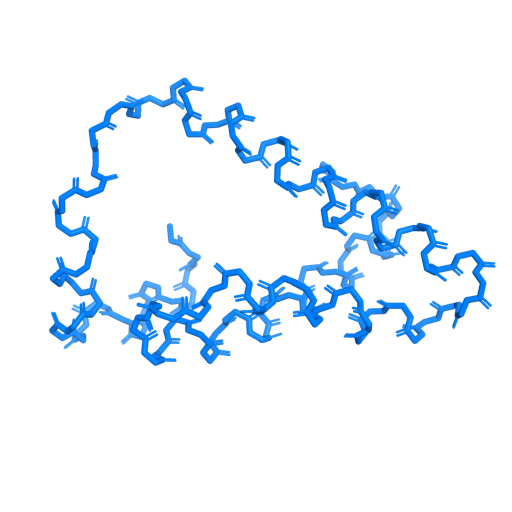2.022 0.564 12.810 1.00 92.25 96 SER A C 1
ATOM 787 O O . SER A 1 96 ? -2.109 -0.489 12.190 1.00 92.25 96 SER A O 1
ATOM 789 N N . PHE A 1 97 ? -1.576 1.702 12.273 1.00 89.56 97 PHE A N 1
ATOM 790 C CA . PHE A 1 97 ? -0.929 1.786 10.953 1.00 89.56 97 PHE A CA 1
ATO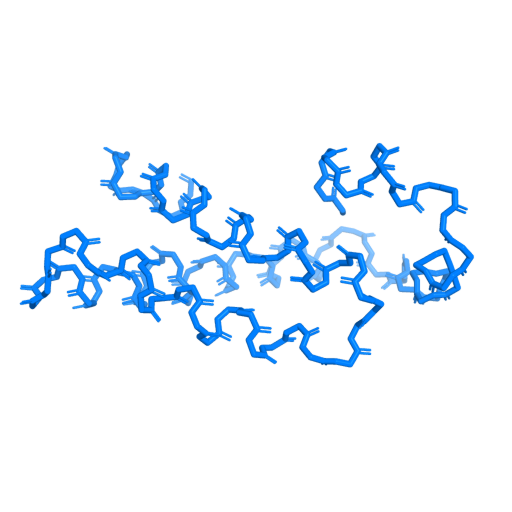M 791 C C . PHE A 1 97 ? 0.610 1.788 11.047 1.00 89.56 97 PHE A C 1
ATOM 793 O O . PHE A 1 97 ? 1.291 1.891 10.029 1.00 89.56 97 PHE A O 1
ATOM 800 N N . VAL A 1 98 ? 1.135 1.729 12.276 1.00 83.94 98 VAL A N 1
ATOM 801 C CA . VAL A 1 98 ? 2.560 1.628 12.625 1.00 83.94 98 VAL A CA 1
ATOM 802 C C . VAL A 1 98 ? 2.846 0.238 13.164 1.00 83.94 98 VAL A C 1
ATOM 804 O O . VAL A 1 98 ? 1.991 -0.252 13.947 1.00 83.94 98 VAL A O 1
#